Protein AF-A0A7V8QFF9-F1 (afdb_monomer_lite)

pLDDT: mean 79.36, std 15.6, range [37.5, 92.44]

Secondary structure (DSSP, 8-state):
-------GGGHHHHHHHHHHHHSPSP-HHHHHHHHHHTT--HHHHHHHHHHHS----

Foldseek 3Di:
DDPPPPPPVCPLLVVLVVVPVVDPPRDLVSLVVSCVVSVNDPVSSVVCCPVRPPPPD

Structure (mmCIF, N/CA/C/O backbone):
data_AF-A0A7V8QFF9-F1
#
_entry.id   AF-A0A7V8QFF9-F1
#
loop_
_atom_site.group_PDB
_atom_site.id
_atom_site.type_symbol
_atom_site.label_atom_id
_atom_site.label_alt_id
_atom_site.label_comp_id
_atom_site.label_asym_id
_atom_site.label_entity_id
_atom_site.label_seq_id
_atom_site.pdbx_PDB_ins_code
_atom_site.Cartn_x
_atom_site.Cartn_y
_atom_site.Cartn_z
_atom_site.occupancy
_atom_site.B_iso_or_equiv
_atom_site.auth_seq_id
_atom_site.auth_comp_id
_atom_site.auth_asym_id
_atom_site.auth_atom_id
_atom_site.pdbx_PDB_model_num
ATOM 1 N N . MET A 1 1 ? 10.676 23.072 -17.923 1.00 37.50 1 MET A N 1
ATOM 2 C CA . MET A 1 1 ? 9.369 22.577 -17.452 1.00 37.50 1 MET A CA 1
ATOM 3 C C . MET A 1 1 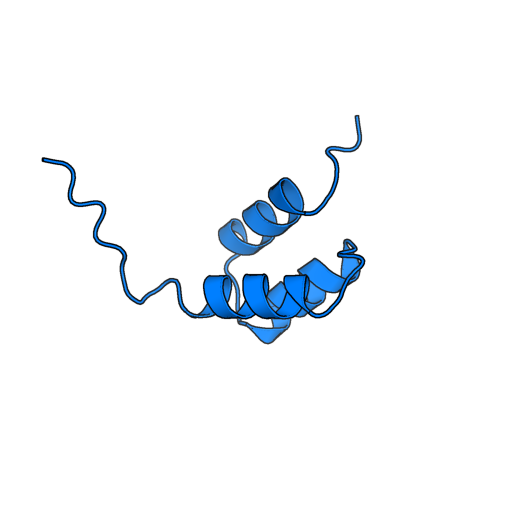? 9.626 21.200 -16.886 1.00 37.50 1 MET A C 1
ATOM 5 O O . MET A 1 1 ? 10.276 20.421 -17.567 1.00 37.50 1 MET A O 1
ATOM 9 N N . THR A 1 2 ? 9.284 20.964 -15.624 1.00 47.50 2 THR A N 1
ATOM 10 C CA . THR A 1 2 ? 9.547 19.697 -14.931 1.00 47.50 2 THR A CA 1
ATOM 11 C C . THR A 1 2 ? 8.641 18.617 -15.502 1.00 47.50 2 THR A C 1
ATOM 13 O O . THR A 1 2 ? 7.546 18.377 -15.000 1.00 47.50 2 THR A O 1
ATOM 16 N N . ASP A 1 3 ? 9.102 18.003 -16.580 1.00 50.75 3 ASP A N 1
ATOM 17 C CA . ASP A 1 3 ? 8.719 16.657 -16.965 1.00 50.75 3 ASP A CA 1
ATOM 18 C C . ASP A 1 3 ? 9.205 15.730 -15.842 1.00 50.75 3 ASP A C 1
ATOM 20 O O . ASP A 1 3 ? 10.320 15.220 -15.859 1.00 50.75 3 ASP A O 1
ATOM 24 N N . HIS A 1 4 ? 8.394 15.593 -14.785 1.00 54.28 4 HIS A N 1
ATOM 25 C CA . HIS A 1 4 ? 8.428 14.391 -13.960 1.00 54.28 4 HIS A CA 1
ATOM 26 C C . HIS A 1 4 ? 7.902 13.284 -14.862 1.00 54.28 4 HIS A C 1
ATOM 28 O O . HIS A 1 4 ? 6.718 12.947 -14.834 1.00 54.28 4 HIS A O 1
ATOM 34 N N . GLN A 1 5 ? 8.797 12.816 -15.727 1.00 50.25 5 GLN A N 1
ATOM 35 C CA . GLN A 1 5 ? 8.665 11.616 -16.514 1.00 50.25 5 GLN A CA 1
ATOM 36 C C . GLN A 1 5 ? 8.182 10.538 -15.550 1.00 50.25 5 GLN A C 1
ATOM 38 O O . GLN A 1 5 ? 8.917 10.074 -14.678 1.00 50.25 5 GLN A O 1
ATOM 43 N N . LEU A 1 6 ? 6.893 10.221 -15.661 1.00 53.59 6 LEU A N 1
ATOM 44 C CA . LEU A 1 6 ? 6.279 9.032 -15.104 1.00 53.59 6 LEU A CA 1
ATOM 45 C C . LEU A 1 6 ? 7.017 7.863 -15.750 1.00 53.59 6 LEU A C 1
ATOM 47 O O . LEU A 1 6 ? 6.645 7.388 -16.822 1.00 53.59 6 LEU A O 1
ATOM 51 N N . HIS A 1 7 ? 8.145 7.488 -15.158 1.00 46.59 7 HIS A N 1
ATOM 52 C CA . HIS A 1 7 ? 8.888 6.321 -15.573 1.00 46.59 7 HIS A CA 1
ATOM 53 C C . HIS A 1 7 ? 7.951 5.105 -15.480 1.00 46.59 7 HIS A C 1
ATOM 55 O O . HIS A 1 7 ? 7.210 4.974 -14.499 1.00 46.59 7 HIS A O 1
ATOM 61 N N . PRO A 1 8 ? 7.987 4.190 -16.462 1.00 50.06 8 PRO A N 1
ATOM 62 C CA . PRO A 1 8 ? 7.288 2.911 -16.368 1.00 50.06 8 PRO A CA 1
ATOM 63 C C . PRO A 1 8 ? 7.767 2.029 -15.190 1.00 50.06 8 PRO A C 1
ATOM 65 O O . PRO A 1 8 ? 7.163 0.996 -14.925 1.00 50.06 8 PRO A O 1
ATOM 68 N N . ASP A 1 9 ? 8.777 2.455 -14.421 1.00 53.59 9 ASP A N 1
ATOM 69 C CA . ASP A 1 9 ? 9.279 1.811 -13.198 1.00 53.59 9 ASP A CA 1
ATOM 70 C C . ASP A 1 9 ? 8.282 1.757 -12.015 1.00 53.59 9 ASP A C 1
ATOM 72 O O . ASP A 1 9 ? 8.530 1.060 -11.038 1.00 53.59 9 ASP A O 1
ATOM 76 N N . GLY A 1 10 ? 7.129 2.436 -12.085 1.00 60.03 10 GLY A N 1
ATOM 77 C CA . GLY A 1 10 ? 6.092 2.412 -11.036 1.00 60.03 10 GLY A CA 1
ATOM 78 C C . GLY A 1 10 ? 5.066 1.270 -11.137 1.00 60.03 10 GLY A C 1
ATOM 79 O O . GLY A 1 10 ? 4.005 1.334 -10.500 1.00 60.03 10 GLY A O 1
ATOM 80 N N . GLU A 1 11 ? 5.306 0.255 -11.975 1.00 72.69 11 GLU A N 1
ATOM 81 C CA . GLU A 1 11 ? 4.321 -0.803 -12.244 1.00 72.69 11 GLU A CA 1
ATOM 82 C C . GLU A 1 11 ? 4.047 -1.675 -11.004 1.00 72.69 11 GLU A C 1
ATOM 84 O O . GLU A 1 11 ? 2.902 -2.072 -10.771 1.00 72.69 11 GLU A O 1
ATOM 89 N N . GLY A 1 12 ? 5.069 -1.915 -10.172 1.00 83.00 12 GLY A N 1
ATOM 90 C CA . GLY A 1 12 ? 4.939 -2.616 -8.890 1.00 83.00 12 GLY A CA 1
ATOM 91 C C . GLY A 1 12 ? 4.027 -1.860 -7.926 1.00 83.00 12 GLY A C 1
ATOM 92 O O . GLY A 1 12 ? 3.018 -2.405 -7.469 1.00 83.00 12 GLY A O 1
ATOM 93 N N . LEU A 1 13 ? 4.310 -0.572 -7.695 1.00 83.94 13 LEU A N 1
ATOM 94 C CA . LEU A 1 13 ? 3.511 0.279 -6.811 1.00 83.94 13 LEU A CA 1
ATOM 95 C C . LEU A 1 13 ? 2.061 0.409 -7.282 1.00 83.94 13 LEU A C 1
ATOM 97 O O . LEU A 1 13 ? 1.137 0.251 -6.489 1.00 83.94 13 LEU A O 1
ATOM 101 N N . SER A 1 14 ? 1.837 0.638 -8.576 1.00 85.56 14 SER A N 1
ATOM 102 C CA . SER A 1 14 ? 0.482 0.766 -9.127 1.00 85.56 14 SER A CA 1
ATOM 103 C C . SER A 1 14 ? -0.330 -0.523 -8.958 1.00 85.56 14 SER A C 1
ATOM 105 O O . SER A 1 14 ? -1.514 -0.479 -8.606 1.00 85.56 14 SER A O 1
ATOM 107 N N . LYS A 1 15 ? 0.300 -1.691 -9.161 1.00 88.69 15 LYS A N 1
ATOM 108 C CA . LYS A 1 15 ? -0.332 -2.995 -8.911 1.00 88.69 15 LYS A CA 1
ATOM 109 C C . LYS A 1 15 ? -0.616 -3.204 -7.423 1.00 88.69 15 LYS A C 1
ATOM 111 O O . LYS A 1 15 ? -1.718 -3.640 -7.087 1.00 88.69 15 LYS A O 1
ATOM 116 N N . ALA A 1 16 ? 0.316 -2.832 -6.546 1.00 90.44 16 ALA A N 1
ATOM 117 C CA . ALA A 1 16 ? 0.145 -2.904 -5.099 1.00 90.44 16 ALA A CA 1
ATOM 118 C C . ALA A 1 16 ? -1.013 -2.026 -4.608 1.00 90.44 16 ALA A C 1
ATOM 120 O O . ALA A 1 16 ? -1.900 -2.520 -3.919 1.00 90.44 16 ALA A O 1
ATOM 121 N N . VAL A 1 17 ? -1.073 -0.761 -5.030 1.00 87.69 17 VAL A N 1
ATOM 122 C CA . VAL A 1 17 ? -2.158 0.194 -4.727 1.00 87.69 17 VAL A CA 1
ATOM 123 C C . VAL A 1 17 ? -3.517 -0.367 -5.137 1.00 87.69 17 VAL A C 1
ATOM 125 O O . VAL A 1 17 ? -4.483 -0.329 -4.366 1.00 87.69 17 VAL A O 1
ATOM 128 N N . ARG A 1 18 ? -3.603 -0.927 -6.348 1.00 89.62 18 ARG A N 1
ATOM 129 C CA . ARG A 1 18 ? -4.845 -1.515 -6.856 1.00 89.62 18 ARG A CA 1
ATOM 130 C C . ARG A 1 18 ? -5.251 -2.745 -6.048 1.00 89.62 18 ARG A C 1
ATOM 132 O O . ARG A 1 18 ? -6.417 -2.873 -5.690 1.00 89.62 18 ARG A O 1
ATOM 139 N N . TRP A 1 19 ? -4.297 -3.610 -5.724 1.00 91.56 19 TRP A N 1
ATOM 140 C CA . TRP A 1 19 ? -4.537 -4.808 -4.926 1.00 91.56 19 TRP A CA 1
ATOM 141 C C . TRP A 1 19 ? -4.965 -4.476 -3.490 1.00 91.56 19 TRP A C 1
ATOM 143 O O . TRP A 1 19 ? -5.931 -5.045 -2.988 1.00 91.56 19 TRP A O 1
ATOM 153 N N . LEU A 1 20 ? -4.320 -3.498 -2.854 1.00 90.12 20 LEU A N 1
ATOM 154 C CA . LEU A 1 20 ? -4.684 -2.993 -1.527 1.00 90.12 20 LEU A CA 1
ATOM 155 C C . LEU A 1 20 ? -6.078 -2.354 -1.511 1.00 90.12 20 LEU A C 1
ATOM 157 O O . LEU A 1 20 ? -6.828 -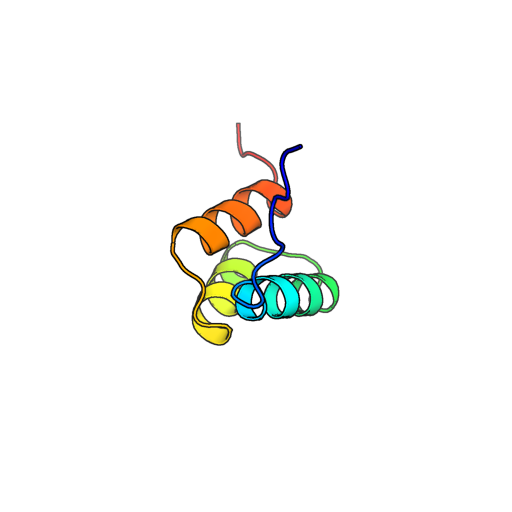2.508 -0.549 1.00 90.12 20 LEU A O 1
ATOM 161 N N . SER A 1 21 ? -6.447 -1.655 -2.585 1.00 86.69 21 SER A N 1
ATOM 162 C CA . SER A 1 21 ? -7.783 -1.063 -2.732 1.00 86.69 21 SER A CA 1
ATOM 163 C C . SER A 1 21 ? -8.887 -2.116 -2.840 1.00 86.69 21 SER A C 1
ATOM 165 O O . SER A 1 21 ? -9.990 -1.878 -2.355 1.00 86.69 21 SER A O 1
ATOM 167 N N . ASP A 1 22 ? -8.581 -3.270 -3.434 1.00 91.38 22 ASP A N 1
ATOM 168 C CA . ASP A 1 22 ? -9.486 -4.421 -3.524 1.00 91.38 22 ASP A CA 1
ATOM 169 C C . ASP A 1 22 ? -9.575 -5.181 -2.184 1.00 91.38 22 ASP A C 1
ATOM 171 O O . ASP A 1 22 ? -10.642 -5.621 -1.766 1.00 91.38 22 ASP A O 1
ATOM 175 N N . ASN A 1 23 ? -8.465 -5.248 -1.440 1.00 86.75 23 ASN A N 1
ATOM 176 C CA . ASN A 1 23 ? -8.345 -5.980 -0.178 1.00 86.75 23 ASN A CA 1
ATOM 177 C C . ASN A 1 23 ? -8.522 -5.057 1.042 1.00 86.75 23 ASN A C 1
ATOM 179 O O . ASN A 1 23 ? -7.632 -4.907 1.876 1.00 86.75 23 ASN A O 1
ATOM 183 N N . ARG A 1 24 ? -9.684 -4.408 1.171 1.00 84.12 24 ARG A N 1
ATOM 184 C CA . ARG A 1 24 ? -10.002 -3.581 2.352 1.00 84.12 24 ARG A CA 1
ATOM 185 C C . ARG A 1 24 ? -10.513 -4.451 3.518 1.00 84.12 24 ARG A C 1
ATOM 187 O O . ARG A 1 24 ? -11.275 -5.383 3.276 1.00 84.12 24 ARG A O 1
ATOM 194 N N . PRO A 1 25 ? -10.183 -4.123 4.783 1.00 84.50 25 PRO A N 1
ATOM 195 C CA . PRO A 1 25 ? -9.400 -2.968 5.227 1.00 84.50 25 PRO A CA 1
ATOM 196 C C . PRO A 1 25 ? -7.892 -3.147 5.000 1.00 84.50 25 PRO A C 1
ATOM 198 O O . PRO A 1 25 ? -7.332 -4.205 5.277 1.00 84.50 25 PRO A O 1
ATOM 201 N N . VAL A 1 26 ? -7.223 -2.076 4.553 1.00 87.81 26 VAL A N 1
ATOM 202 C CA . VAL A 1 26 ? -5.762 -2.087 4.436 1.00 87.81 26 VAL A CA 1
ATOM 203 C C . VAL A 1 26 ? -5.166 -2.044 5.834 1.00 87.81 26 VAL A C 1
ATOM 205 O O . VAL A 1 26 ? -5.359 -1.089 6.582 1.00 87.81 26 VAL A O 1
ATOM 208 N N . THR A 1 27 ? -4.463 -3.110 6.188 1.00 89.25 27 THR A N 1
ATOM 209 C CA . THR A 1 27 ? -3.774 -3.259 7.468 1.00 89.25 27 THR A CA 1
ATOM 210 C C . THR A 1 27 ? -2.271 -3.351 7.235 1.00 89.25 27 THR A C 1
ATOM 212 O O . THR A 1 27 ? -1.814 -3.646 6.134 1.00 89.25 27 THR A O 1
ATOM 215 N N . ARG A 1 28 ? -1.487 -3.112 8.287 1.00 87.44 28 ARG A N 1
ATOM 216 C CA . ARG A 1 28 ? -0.021 -3.222 8.268 1.00 87.44 28 ARG A CA 1
ATOM 217 C C . ARG A 1 28 ? 0.491 -4.525 7.624 1.00 87.44 28 ARG A C 1
ATOM 219 O O . ARG A 1 28 ? 1.251 -4.411 6.667 1.00 87.44 28 ARG A O 1
ATOM 226 N N . PRO A 1 29 ? 0.010 -5.725 8.013 1.00 90.06 29 PRO A N 1
ATOM 227 C CA . PRO A 1 29 ? 0.442 -6.967 7.368 1.00 90.06 29 PRO A CA 1
ATOM 228 C C . PRO A 1 29 ? 0.038 -7.058 5.892 1.00 90.06 29 PRO A C 1
ATOM 230 O O . PRO A 1 29 ? 0.743 -7.680 5.105 1.00 90.06 29 PRO A O 1
ATOM 233 N N . LEU A 1 30 ? -1.068 -6.427 5.487 1.00 91.19 30 LEU A N 1
ATOM 234 C CA . LEU A 1 30 ? -1.497 -6.417 4.090 1.00 91.19 30 LEU A CA 1
ATOM 235 C C . LEU A 1 30 ? -0.580 -5.547 3.219 1.00 91.19 30 LEU A C 1
ATOM 237 O O . LEU A 1 30 ? -0.271 -5.915 2.090 1.00 91.19 30 LEU A O 1
ATOM 241 N N . VAL A 1 31 ? -0.118 -4.411 3.746 1.00 89.75 31 VAL A N 1
ATOM 242 C CA . VAL A 1 31 ? 0.873 -3.566 3.066 1.00 89.75 31 VAL A CA 1
ATOM 243 C C . VAL A 1 31 ? 2.218 -4.289 2.953 1.00 89.75 31 VAL A C 1
ATOM 245 O O . VAL A 1 31 ? 2.822 -4.260 1.885 1.00 89.75 31 VAL A O 1
ATOM 248 N N . GLU A 1 32 ? 2.659 -4.998 3.999 1.00 90.38 32 GLU A N 1
ATOM 249 C CA . GLU A 1 32 ? 3.862 -5.851 3.939 1.00 90.38 32 GLU A CA 1
ATOM 250 C C . GLU A 1 32 ? 3.729 -6.971 2.901 1.00 90.38 32 GLU A C 1
ATOM 252 O O . GLU A 1 32 ? 4.683 -7.286 2.187 1.00 90.38 32 GLU A O 1
ATOM 257 N N . GLU A 1 33 ? 2.544 -7.572 2.799 1.00 92.44 33 GLU A N 1
ATOM 258 C CA . GLU A 1 33 ? 2.253 -8.597 1.801 1.00 92.44 33 GLU A CA 1
ATOM 259 C C . GLU A 1 33 ? 2.287 -8.020 0.386 1.00 92.44 33 GLU A C 1
ATOM 261 O O . GLU A 1 33 ? 2.924 -8.594 -0.492 1.00 92.44 33 GLU A O 1
ATOM 266 N N . ALA A 1 34 ? 1.678 -6.853 0.167 1.00 90.94 34 ALA A N 1
ATOM 267 C CA . ALA A 1 34 ? 1.752 -6.160 -1.112 1.00 90.94 34 ALA A CA 1
ATOM 268 C C . ALA A 1 34 ? 3.206 -5.812 -1.471 1.00 90.94 34 ALA A C 1
ATOM 270 O O . ALA A 1 34 ? 3.631 -6.040 -2.601 1.00 90.94 34 ALA A O 1
ATOM 271 N N . ALA A 1 35 ? 3.991 -5.337 -0.502 1.00 89.44 35 ALA A N 1
ATOM 272 C CA . ALA A 1 35 ? 5.393 -5.008 -0.715 1.00 89.44 35 ALA A CA 1
ATOM 273 C C . ALA A 1 35 ? 6.221 -6.218 -1.158 1.00 89.44 35 ALA A C 1
ATOM 275 O O . ALA A 1 35 ? 6.962 -6.125 -2.131 1.00 89.44 35 ALA A O 1
ATOM 276 N N . ARG A 1 36 ? 6.041 -7.373 -0.508 1.00 89.62 36 ARG A N 1
ATOM 277 C CA . ARG A 1 36 ? 6.723 -8.616 -0.902 1.00 89.62 36 ARG A CA 1
ATOM 278 C C . ARG A 1 36 ? 6.205 -9.189 -2.217 1.00 89.62 36 ARG A C 1
ATOM 280 O O . ARG A 1 36 ? 6.984 -9.722 -2.993 1.00 89.62 36 ARG A O 1
ATOM 287 N N . ARG A 1 37 ? 4.900 -9.095 -2.472 1.00 90.75 37 ARG A N 1
ATOM 288 C CA . ARG A 1 37 ? 4.250 -9.681 -3.652 1.00 90.75 37 ARG A CA 1
ATOM 289 C C . ARG A 1 37 ? 4.561 -8.934 -4.946 1.00 90.75 37 ARG A C 1
ATOM 291 O O . ARG A 1 37 ? 4.552 -9.546 -6.010 1.00 90.75 37 ARG A O 1
ATOM 298 N N . PHE A 1 38 ? 4.759 -7.623 -4.857 1.00 90.12 38 PHE A N 1
ATOM 299 C CA . PHE A 1 38 ? 5.024 -6.756 -6.003 1.00 90.12 38 PHE A CA 1
ATOM 300 C C . PHE A 1 38 ? 6.480 -6.274 -6.058 1.00 90.12 38 PHE A C 1
ATOM 302 O O . PHE A 1 38 ? 6.755 -5.340 -6.806 1.00 90.12 38 PHE A O 1
ATOM 309 N N . ASP A 1 39 ? 7.376 -6.900 -5.281 1.00 88.12 39 ASP A N 1
ATOM 310 C CA . ASP A 1 39 ? 8.803 -6.560 -5.179 1.00 88.12 39 ASP A CA 1
ATOM 311 C C . ASP A 1 39 ? 9.039 -5.052 -4.989 1.00 88.12 39 ASP A C 1
ATOM 313 O O . ASP A 1 39 ? 9.871 -4.432 -5.650 1.00 88.12 39 ASP A O 1
ATOM 317 N N . LEU A 1 40 ? 8.265 -4.445 -4.084 1.00 88.31 40 LEU A N 1
ATOM 318 C CA . LEU A 1 40 ? 8.364 -3.018 -3.805 1.00 88.31 40 LEU A CA 1
ATOM 319 C C . LEU A 1 40 ? 9.665 -2.696 -3.077 1.00 88.31 40 LEU A C 1
ATOM 321 O O . LEU A 1 40 ? 10.065 -3.367 -2.121 1.00 88.31 40 LEU A O 1
ATOM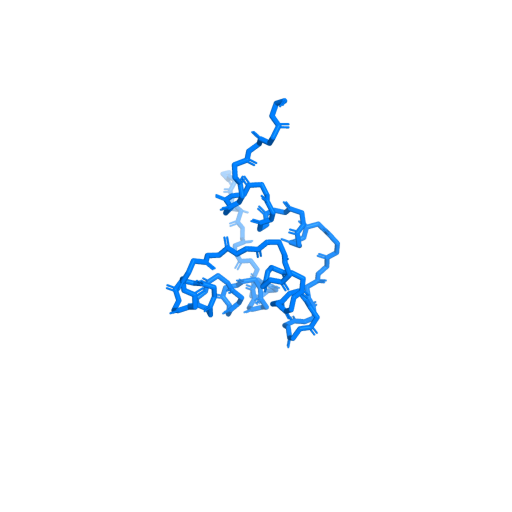 325 N N . SER A 1 41 ? 10.268 -1.581 -3.466 1.00 86.81 41 SER A N 1
ATOM 326 C CA . SER A 1 41 ? 11.394 -0.997 -2.755 1.00 86.81 41 SER A CA 1
ATOM 327 C C . SER A 1 41 ? 10.976 -0.572 -1.341 1.00 86.81 41 SER A C 1
ATOM 329 O O . SER A 1 41 ? 9.820 -0.197 -1.118 1.00 86.81 41 SER A O 1
ATOM 331 N N . PRO A 1 42 ? 11.913 -0.507 -0.377 1.00 84.19 42 PRO A N 1
ATOM 332 C CA . PRO A 1 42 ? 11.626 -0.022 0.976 1.00 84.19 42 PRO A CA 1
ATOM 333 C C . PRO A 1 42 ? 10.933 1.350 0.996 1.00 84.19 42 PRO A C 1
ATOM 335 O O . PRO A 1 42 ? 10.057 1.595 1.821 1.00 84.19 42 PRO A O 1
ATOM 338 N N . LEU A 1 43 ? 11.285 2.220 0.043 1.00 86.12 43 LEU A N 1
ATOM 339 C CA . LEU A 1 43 ? 10.682 3.542 -0.135 1.00 86.12 43 LEU A CA 1
ATOM 340 C C . LEU A 1 43 ? 9.206 3.467 -0.564 1.00 86.12 43 LEU A C 1
ATOM 342 O O . LEU A 1 43 ? 8.371 4.217 -0.063 1.00 86.12 43 LEU A O 1
ATOM 346 N N . GLU A 1 44 ? 8.881 2.552 -1.476 1.00 88.44 44 GLU A N 1
ATOM 347 C C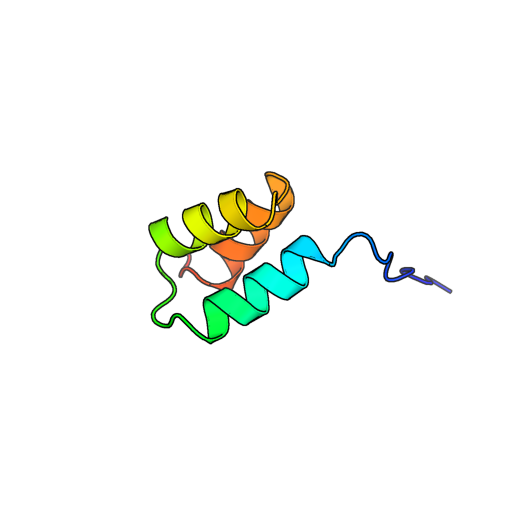A . GLU A 1 44 ? 7.521 2.335 -1.974 1.00 88.44 44 GLU A CA 1
ATOM 348 C C . GLU A 1 44 ? 6.634 1.714 -0.889 1.00 88.44 44 GLU A C 1
ATOM 350 O O . GLU A 1 44 ? 5.495 2.137 -0.695 1.00 88.44 44 GLU A O 1
ATOM 355 N N . ALA A 1 45 ? 7.170 0.761 -0.123 1.00 87.69 45 ALA A N 1
ATOM 356 C CA . ALA A 1 45 ? 6.473 0.191 1.023 1.00 87.69 45 ALA A CA 1
ATOM 357 C C . ALA A 1 45 ? 6.168 1.266 2.082 1.00 87.69 45 ALA A C 1
ATOM 359 O O . ALA A 1 45 ? 5.029 1.373 2.534 1.00 87.69 45 ALA A O 1
ATOM 360 N N . GLU A 1 46 ? 7.146 2.110 2.437 1.00 88.00 46 GLU A N 1
ATOM 361 C CA . GLU A 1 46 ? 6.940 3.244 3.351 1.00 88.00 46 GLU A CA 1
ATOM 362 C C . GLU A 1 46 ? 5.871 4.223 2.858 1.00 88.00 46 GLU A C 1
ATOM 364 O O . GLU A 1 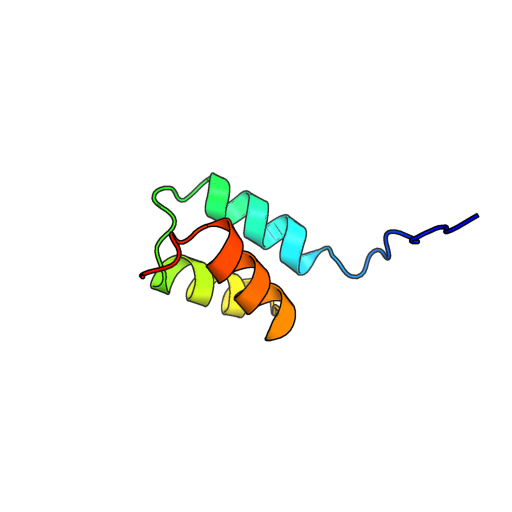46 ? 5.057 4.692 3.659 1.00 88.00 46 GLU A O 1
ATOM 369 N N . PHE A 1 47 ? 5.835 4.510 1.555 1.00 87.69 47 PHE A N 1
ATOM 370 C CA . PHE A 1 47 ? 4.775 5.321 0.962 1.00 87.69 47 PHE A CA 1
ATOM 371 C C . PHE A 1 47 ? 3.396 4.695 1.212 1.00 87.69 47 PHE A C 1
ATOM 373 O O . PHE A 1 47 ? 2.503 5.367 1.725 1.00 87.69 47 PHE A O 1
ATOM 380 N N . LEU A 1 48 ? 3.238 3.392 0.959 1.00 87.81 48 LEU A N 1
ATOM 381 C CA . LEU A 1 48 ? 1.979 2.689 1.218 1.00 87.81 48 LEU A CA 1
ATOM 382 C C . LEU A 1 48 ? 1.599 2.695 2.703 1.00 87.81 48 LEU A C 1
ATOM 384 O O . LEU A 1 48 ? 0.437 2.920 3.039 1.00 87.81 48 LEU A O 1
ATOM 388 N N . PHE A 1 49 ? 2.555 2.488 3.611 1.00 88.25 49 PHE A N 1
ATOM 389 C CA . PHE A 1 49 ? 2.280 2.569 5.046 1.00 88.25 49 PHE A CA 1
ATOM 390 C C . PHE A 1 49 ? 1.782 3.954 5.455 1.00 88.25 49 PHE A C 1
ATOM 392 O O . PHE A 1 49 ? 0.872 4.042 6.274 1.00 88.25 49 PHE A O 1
ATOM 399 N N . ARG A 1 50 ? 2.353 5.023 4.893 1.00 86.25 50 ARG A N 1
ATOM 400 C CA . ARG A 1 50 ? 1.961 6.405 5.198 1.00 86.25 50 ARG A CA 1
ATOM 401 C C . ARG A 1 50 ? 0.609 6.794 4.609 1.00 86.25 50 ARG A C 1
ATOM 403 O O . ARG A 1 50 ? -0.120 7.529 5.265 1.00 86.25 50 ARG A O 1
ATOM 410 N N . GLU A 1 51 ? 0.293 6.322 3.408 1.00 87.44 51 GLU A N 1
ATOM 411 C CA . GLU A 1 51 ? -0.962 6.653 2.724 1.00 87.44 51 GLU A CA 1
ATOM 412 C C . GLU A 1 51 ? -2.155 5.855 3.265 1.00 87.44 51 GLU A C 1
ATOM 414 O O . GLU A 1 51 ? -3.257 6.387 3.392 1.00 87.44 51 GLU A O 1
ATOM 419 N N . TYR A 1 52 ? -1.957 4.571 3.582 1.00 85.69 52 TYR A N 1
ATOM 420 C CA . TYR A 1 52 ? -3.059 3.674 3.936 1.00 85.69 52 TY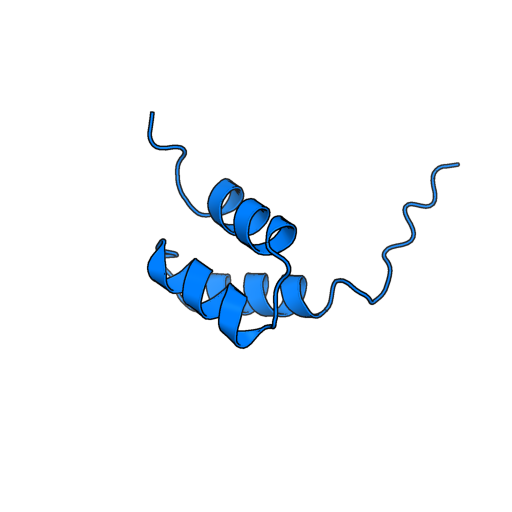R A CA 1
ATOM 421 C C . TYR A 1 52 ? -3.243 3.448 5.432 1.00 85.69 52 TYR A C 1
ATOM 423 O O . TYR A 1 52 ? -4.355 3.112 5.849 1.00 85.69 52 TYR A O 1
ATOM 431 N N . LEU A 1 53 ? -2.189 3.585 6.241 1.00 84.38 53 LEU A N 1
ATOM 432 C CA . LEU A 1 53 ? -2.325 3.462 7.686 1.00 84.38 53 LEU A CA 1
ATOM 433 C C . LEU A 1 53 ? -2.404 4.843 8.321 1.00 84.38 53 LEU A C 1
ATOM 435 O O . LEU A 1 53 ? -1.617 5.727 7.978 1.00 84.38 53 LEU A O 1
ATOM 439 N N . PRO A 1 54 ? -3.309 5.034 9.293 1.00 78.56 54 PRO A N 1
ATOM 440 C CA . PRO A 1 54 ? -3.290 6.245 10.085 1.00 78.56 54 PRO A CA 1
ATOM 441 C C . PRO A 1 54 ? -1.922 6.356 10.765 1.00 78.56 54 PRO A C 1
ATOM 443 O O . PRO A 1 54 ? -1.421 5.380 11.333 1.00 78.56 54 PRO A O 1
ATOM 446 N N . LYS A 1 55 ? -1.320 7.550 10.702 1.00 65.31 55 LYS A N 1
ATOM 447 C CA . LYS A 1 55 ? -0.202 7.922 11.573 1.00 65.31 55 LYS A CA 1
ATOM 448 C C . LYS A 1 55 ? -0.651 7.611 13.001 1.00 65.31 55 LYS A C 1
ATOM 450 O O . LYS A 1 55 ? -1.574 8.250 13.499 1.00 65.31 55 LYS A O 1
ATOM 455 N N . GLN A 1 56 ? -0.075 6.579 13.604 1.00 57.22 56 GLN A N 1
ATOM 456 C CA . GLN A 1 56 ? -0.258 6.347 15.027 1.00 57.22 56 GLN A CA 1
ATOM 457 C C . GLN A 1 56 ? 0.555 7.441 15.718 1.00 57.22 56 GLN A C 1
ATOM 459 O O . GLN A 1 56 ? 1.783 7.417 15.642 1.00 57.22 56 GLN A O 1
ATOM 464 N N . ASP A 1 57 ? -0.155 8.453 16.212 1.00 47.03 57 ASP A N 1
ATOM 465 C CA . ASP A 1 57 ? 0.356 9.456 17.150 1.00 47.03 57 ASP A CA 1
ATOM 466 C C . ASP A 1 57 ? 0.637 8.796 18.509 1.00 47.03 57 ASP A C 1
ATOM 468 O O . ASP A 1 57 ? -0.170 7.915 18.906 1.00 47.03 57 ASP A O 1
#

Radius of gyration: 12.23 Å; chains: 1; bounding box: 22×32×35 Å

Sequence (57 aa):
MTDHQLHPDGEGLSKAVRWLSDNRPVTRPLVEEAARRFDLSPLEAEFLFREYLPKQD